Protein AF-A0A9X1KTP8-F1 (afdb_monomer)

Organism: NCBI:txid2872310

Radius of gyration: 19.05 Å; Cα contacts (8 Å, |Δi|>4): 189; chains: 1; bounding box: 36×40×68 Å

Solvent-accessible surface area (backbone atoms only — n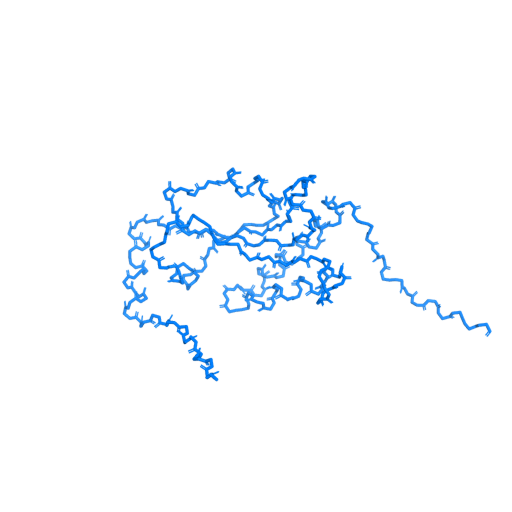ot comparable to full-atom values): 9623 Å² total; per-residue (Å²): 134,85,80,75,78,81,73,77,88,73,74,52,76,65,57,47,50,52,53,49,52,49,36,58,75,68,68,60,79,44,40,35,39,35,24,38,42,51,70,36,101,86,82,33,84,60,55,26,50,34,39,37,38,48,64,28,82,94,66,60,47,68,66,59,54,58,68,48,25,50,76,72,48,75,47,72,51,46,72,67,63,60,61,74,58,66,101,57,96,49,38,58,50,78,48,76,46,55,37,72,38,84,94,42,64,59,40,62,67,58,52,44,47,54,51,48,60,73,37,58,91,73,42,55,71,71,57,41,50,51,52,40,51,52,51,58,64,44,50,35,70,72,70,69,44,82,79,77,71,84,66,79,83,78,82,77,84,128

Structure (mmCIF, N/CA/C/O backbone):
data_AF-A0A9X1KTP8-F1
#
_entry.id   AF-A0A9X1KTP8-F1
#
loop_
_atom_site.group_PDB
_atom_site.id
_atom_site.type_symbol
_atom_site.label_atom_id
_atom_site.label_alt_id
_atom_site.label_comp_id
_atom_site.label_asym_id
_atom_site.label_entity_id
_atom_site.label_seq_id
_atom_site.pdbx_PDB_ins_code
_atom_site.Cartn_x
_atom_site.Cartn_y
_atom_site.Cartn_z
_atom_site.occupancy
_atom_site.B_iso_or_equiv
_atom_site.auth_seq_id
_atom_site.auth_comp_id
_atom_site.auth_asym_id
_atom_site.auth_atom_id
_atom_site.pdbx_PDB_model_num
ATOM 1 N N . MET A 1 1 ? -23.062 -25.102 -15.650 1.00 41.41 1 MET A N 1
ATOM 2 C CA . MET A 1 1 ? -22.350 -24.087 -16.456 1.00 41.41 1 MET A CA 1
ATOM 3 C C . MET A 1 1 ? -20.909 -24.031 -15.977 1.00 41.41 1 MET A C 1
ATOM 5 O O . MET A 1 1 ? -20.682 -23.735 -14.810 1.00 41.41 1 MET A O 1
ATOM 9 N N . SER A 1 2 ? -19.962 -24.420 -16.831 1.00 43.50 2 SER A N 1
ATOM 10 C CA . SER A 1 2 ? -18.524 -24.382 -16.539 1.00 43.50 2 SER A CA 1
ATOM 11 C C . SER A 1 2 ? -18.070 -22.923 -16.455 1.00 43.50 2 SER A C 1
ATOM 13 O O . SER A 1 2 ? -18.275 -22.171 -17.405 1.00 43.50 2 SER A O 1
ATOM 15 N N . LYS A 1 3 ? -17.505 -22.496 -15.319 1.00 46.19 3 LYS A N 1
ATOM 16 C CA . LYS A 1 3 ? -16.825 -21.198 -15.230 1.00 46.19 3 LYS A CA 1
ATOM 17 C C . LYS A 1 3 ? -15.529 -21.333 -16.028 1.00 46.19 3 LYS A C 1
ATOM 19 O O . LYS A 1 3 ? -14.608 -21.994 -15.552 1.00 46.19 3 LYS A O 1
ATOM 24 N N . SER A 1 4 ? -15.459 -20.753 -17.226 1.00 51.75 4 SER A N 1
ATOM 25 C CA . SER A 1 4 ? -14.177 -20.613 -17.915 1.00 51.75 4 SER A CA 1
ATOM 26 C C . SER A 1 4 ? -13.238 -19.837 -16.991 1.00 51.75 4 SER A C 1
ATOM 28 O O . SER A 1 4 ? -13.570 -18.753 -16.504 1.00 51.75 4 SER A O 1
ATOM 30 N N . LYS A 1 5 ? -12.088 -20.433 -16.662 1.00 50.75 5 LYS A N 1
ATOM 31 C CA . LYS A 1 5 ? -11.004 -19.695 -16.016 1.00 50.75 5 LYS A CA 1
ATOM 32 C C . LYS A 1 5 ? -10.592 -18.621 -17.015 1.00 50.75 5 LYS A C 1
ATOM 34 O O . LYS A 1 5 ? -10.146 -18.949 -18.106 1.00 50.75 5 LYS A O 1
ATOM 39 N N . ILE A 1 6 ? -10.814 -17.358 -16.669 1.00 54.03 6 ILE A N 1
ATOM 40 C CA . ILE A 1 6 ? -10.240 -16.242 -17.415 1.00 54.03 6 ILE A CA 1
ATOM 41 C C . ILE A 1 6 ? -8.734 -16.369 -17.202 1.00 54.03 6 ILE A C 1
ATOM 43 O O . ILE A 1 6 ? -8.241 -16.103 -16.105 1.00 54.03 6 ILE A O 1
ATOM 47 N N . GLU A 1 7 ? -8.026 -16.884 -18.201 1.00 57.66 7 GLU A N 1
ATOM 48 C CA . GLU A 1 7 ? -6.571 -16.925 -18.173 1.00 57.66 7 GLU A CA 1
ATOM 49 C C . GLU A 1 7 ? -6.063 -15.486 -18.223 1.00 57.66 7 GLU A C 1
ATOM 51 O O . GLU A 1 7 ? -6.506 -14.672 -19.038 1.00 57.66 7 GLU A O 1
ATOM 56 N N . LYS A 1 8 ? -5.190 -15.143 -17.273 1.00 61.28 8 LYS A N 1
ATOM 57 C CA . LYS A 1 8 ? -4.570 -13.822 -17.219 1.00 61.28 8 LYS A CA 1
ATOM 58 C C . LYS A 1 8 ? -3.697 -13.708 -18.472 1.00 61.28 8 LYS A C 1
ATOM 60 O O . LYS A 1 8 ? -2.810 -14.534 -18.656 1.00 61.28 8 LYS A O 1
ATOM 65 N N . TYR A 1 9 ? -3.974 -12.735 -19.338 1.00 68.50 9 TYR A N 1
ATOM 66 C CA . TYR A 1 9 ? -3.131 -12.474 -20.503 1.00 68.50 9 TYR A CA 1
ATOM 67 C C . TYR A 1 9 ? -1.731 -12.093 -20.021 1.00 68.50 9 TYR A C 1
ATOM 69 O O . TYR A 1 9 ? -1.583 -11.129 -19.270 1.00 68.50 9 TYR A O 1
ATOM 77 N N . VAL A 1 10 ? -0.729 -12.868 -20.423 1.00 71.19 10 VAL A N 1
ATOM 78 C CA . VAL A 1 10 ? 0.679 -12.601 -20.129 1.00 71.19 10 VAL A CA 1
ATOM 79 C C . VAL A 1 10 ? 1.311 -12.087 -21.414 1.00 71.19 10 VAL A C 1
ATOM 81 O O . VAL A 1 10 ? 1.203 -12.744 -22.446 1.00 71.19 10 VAL A O 1
ATOM 84 N N . LEU A 1 11 ? 1.936 -10.910 -21.347 1.00 73.12 11 LEU A N 1
ATOM 85 C CA . LEU A 1 11 ? 2.633 -10.315 -22.487 1.00 73.12 11 LEU A CA 1
ATOM 86 C C . LEU A 1 11 ? 3.777 -11.223 -22.941 1.00 73.12 11 LEU A C 1
ATOM 88 O O . LEU A 1 11 ? 4.503 -11.771 -22.104 1.00 73.12 11 LEU A O 1
ATOM 92 N N . SER A 1 12 ? 3.973 -11.338 -24.254 1.00 83.38 12 SER A N 1
ATOM 93 C CA . SER A 1 12 ? 5.184 -11.962 -24.785 1.00 83.38 12 SER A CA 1
ATOM 94 C C . SER A 1 12 ? 6.426 -11.139 -24.394 1.00 83.38 12 SER A C 1
ATOM 96 O O . SER A 1 12 ? 6.317 -9.940 -24.108 1.00 83.38 12 SER A O 1
ATOM 98 N N . PRO A 1 13 ? 7.631 -11.737 -24.394 1.00 84.31 13 PRO A N 1
ATOM 99 C CA . PRO A 1 13 ? 8.871 -10.995 -24.164 1.00 84.31 13 PRO A CA 1
ATOM 100 C C . PRO A 1 13 ? 9.043 -9.786 -25.101 1.00 84.31 13 PRO A C 1
ATOM 102 O O . PRO A 1 13 ? 9.540 -8.740 -24.681 1.00 84.31 13 PRO A O 1
ATOM 105 N N . GLU A 1 14 ? 8.607 -9.905 -26.357 1.00 86.31 14 GLU A N 1
ATOM 106 C CA . GLU A 1 14 ? 8.639 -8.831 -27.352 1.00 86.31 14 GLU A CA 1
ATOM 107 C C . GLU A 1 14 ? 7.652 -7.707 -27.016 1.00 86.31 14 GLU A C 1
ATOM 109 O O . GLU A 1 14 ? 8.045 -6.540 -27.007 1.00 86.31 14 GLU A O 1
ATOM 114 N N . GLU A 1 15 ? 6.403 -8.042 -26.678 1.00 82.06 15 GLU A N 1
ATOM 115 C CA . GLU A 1 15 ? 5.383 -7.054 -26.295 1.00 82.06 15 GLU A CA 1
ATOM 116 C C . GLU A 1 15 ? 5.752 -6.325 -24.997 1.00 82.06 15 GLU A C 1
ATOM 118 O O . GLU A 1 15 ? 5.537 -5.116 -24.858 1.00 82.06 15 GLU A O 1
ATOM 123 N N . LEU A 1 16 ? 6.333 -7.053 -24.037 1.00 79.56 16 LEU A N 1
ATOM 124 C CA . LEU A 1 16 ? 6.860 -6.476 -22.806 1.00 79.56 16 LEU A CA 1
ATOM 125 C C . LEU A 1 16 ? 7.934 -5.443 -23.147 1.00 79.56 16 LEU A C 1
ATOM 127 O O . LEU A 1 16 ? 7.861 -4.306 -22.682 1.00 79.56 16 LEU A O 1
ATOM 131 N N . LYS A 1 17 ? 8.895 -5.810 -24.001 1.00 83.31 17 LYS A N 1
ATOM 132 C CA . LYS A 1 17 ? 9.973 -4.918 -24.433 1.00 83.31 17 LYS A CA 1
ATOM 133 C C . LYS A 1 17 ? 9.438 -3.674 -25.151 1.00 83.31 17 LYS A C 1
ATOM 135 O O . LYS A 1 17 ? 9.884 -2.571 -24.848 1.00 83.31 17 LYS A O 1
ATOM 140 N N . GLU A 1 18 ? 8.457 -3.816 -26.036 1.00 84.69 18 GLU A N 1
ATOM 141 C CA . GLU A 1 18 ? 7.839 -2.676 -26.724 1.00 84.69 18 GLU A CA 1
ATOM 142 C C . GLU A 1 18 ? 7.161 -1.713 -25.736 1.00 84.69 18 GLU A C 1
ATOM 144 O O . GLU A 1 18 ? 7.410 -0.503 -25.764 1.00 84.69 18 GLU A O 1
ATOM 149 N N . LYS A 1 19 ? 6.376 -2.241 -24.785 1.00 78.38 19 LYS A N 1
ATOM 150 C CA . LYS A 1 19 ? 5.780 -1.425 -23.715 1.00 78.38 19 LYS A CA 1
ATOM 151 C C . LYS A 1 19 ? 6.841 -0.738 -22.856 1.00 78.38 19 LYS A C 1
ATOM 153 O O . LYS A 1 19 ? 6.659 0.418 -22.473 1.00 78.38 19 LYS A O 1
ATOM 158 N N . MET A 1 20 ? 7.940 -1.423 -22.545 1.00 77.56 20 MET A N 1
ATOM 159 C CA . MET A 1 20 ? 9.052 -0.839 -21.793 1.00 77.56 20 MET A CA 1
ATOM 160 C C . MET A 1 20 ? 9.668 0.346 -22.520 1.00 77.56 20 MET A C 1
ATOM 162 O O . MET A 1 20 ? 9.911 1.385 -21.903 1.00 77.56 20 MET A O 1
ATOM 166 N N . ASP A 1 21 ? 9.940 0.183 -23.810 1.00 84.12 21 ASP A N 1
ATOM 167 C CA . ASP A 1 21 ? 10.567 1.212 -24.628 1.00 84.12 21 ASP A CA 1
ATOM 168 C C . ASP A 1 21 ? 9.637 2.426 -24.760 1.00 84.12 21 ASP A C 1
ATOM 170 O O . ASP A 1 21 ? 10.091 3.559 -24.594 1.00 84.12 21 ASP A O 1
ATOM 174 N N . TYR A 1 22 ? 8.325 2.201 -24.898 1.00 83.31 22 TYR A N 1
ATOM 175 C CA . TYR A 1 22 ? 7.314 3.259 -24.836 1.00 83.31 22 TYR A CA 1
ATOM 176 C C . TYR A 1 22 ? 7.316 4.007 -23.493 1.00 83.31 22 TYR A C 1
ATOM 178 O O . TYR A 1 22 ? 7.416 5.234 -23.466 1.00 83.31 22 TYR A O 1
ATOM 186 N N . LEU A 1 23 ? 7.241 3.294 -22.360 1.00 79.81 23 LEU A N 1
ATOM 187 C CA . LEU A 1 23 ? 7.231 3.920 -21.030 1.00 79.81 23 LEU A CA 1
ATOM 188 C C . LEU A 1 23 ? 8.504 4.742 -20.779 1.00 79.81 23 LEU A C 1
ATOM 190 O O . LEU A 1 23 ? 8.425 5.844 -20.231 1.00 79.81 23 LEU A O 1
ATOM 194 N N . LYS A 1 24 ? 9.665 4.237 -21.217 1.00 78.81 24 LYS A N 1
ATOM 195 C CA . LYS A 1 24 ? 10.949 4.948 -21.137 1.00 78.81 24 LYS A CA 1
ATOM 196 C C . LYS A 1 24 ? 10.974 6.190 -22.024 1.00 78.81 24 LYS A C 1
ATOM 198 O O . LYS A 1 24 ? 11.388 7.247 -21.548 1.00 78.81 24 LYS A O 1
ATOM 203 N N . ALA A 1 25 ? 10.538 6.079 -23.280 1.00 83.31 25 ALA A N 1
ATOM 204 C CA . ALA A 1 25 ? 10.507 7.191 -24.230 1.00 83.31 25 ALA A CA 1
ATOM 205 C C . ALA A 1 25 ? 9.610 8.333 -23.728 1.00 83.31 25 ALA A C 1
ATOM 207 O O . ALA A 1 25 ? 10.015 9.495 -23.728 1.00 83.31 25 ALA A O 1
ATOM 208 N N . GLU A 1 26 ? 8.441 7.984 -23.192 1.00 77.94 26 GLU A N 1
ATOM 209 C CA . GLU A 1 26 ? 7.475 8.924 -22.618 1.00 77.94 26 GLU A CA 1
ATOM 210 C C . GLU A 1 26 ? 7.850 9.405 -21.206 1.00 77.94 26 GLU A C 1
ATOM 212 O O . GLU A 1 26 ? 7.121 10.199 -20.610 1.00 77.94 26 GLU A O 1
ATOM 217 N N . LYS A 1 27 ? 8.962 8.909 -20.638 1.00 77.75 27 LYS A N 1
ATOM 218 C CA . LYS A 1 27 ? 9.403 9.171 -19.256 1.00 77.75 27 LYS A CA 1
ATOM 219 C C . LYS A 1 27 ? 8.283 8.947 -18.231 1.00 77.75 27 LYS A C 1
ATOM 221 O O . LYS A 1 27 ? 8.166 9.678 -17.245 1.00 77.75 27 LYS A O 1
ATOM 226 N N . LYS A 1 28 ? 7.437 7.941 -18.468 1.00 77.56 28 LYS A N 1
ATOM 227 C CA . LYS A 1 28 ? 6.319 7.598 -17.587 1.00 77.56 28 LYS A CA 1
ATOM 228 C C . LYS A 1 28 ? 6.820 6.746 -16.434 1.00 77.56 28 LYS A C 1
ATOM 230 O O . LYS A 1 28 ? 7.375 5.671 -16.636 1.00 77.56 28 LYS A O 1
ATOM 235 N N . GLN A 1 29 ? 6.574 7.224 -15.221 1.00 82.56 29 GLN A N 1
ATOM 236 C CA . GLN A 1 29 ? 6.844 6.497 -13.992 1.00 82.56 29 GLN A CA 1
ATOM 237 C C . GLN A 1 29 ? 5.591 6.529 -13.127 1.00 82.56 29 GLN A C 1
ATOM 239 O O . GLN A 1 29 ? 5.127 7.601 -12.741 1.00 82.56 29 GLN A O 1
ATOM 244 N N . PHE A 1 30 ? 5.033 5.353 -12.856 1.00 88.56 30 PHE A N 1
ATOM 245 C CA . PHE A 1 30 ? 3.848 5.212 -12.021 1.00 88.56 30 PHE A CA 1
ATOM 246 C C . PHE A 1 30 ? 4.225 4.852 -10.592 1.00 88.56 30 PHE A C 1
ATOM 248 O O . PHE A 1 30 ? 5.234 4.191 -10.343 1.00 88.56 30 PHE A O 1
ATOM 255 N N . ARG A 1 31 ? 3.404 5.293 -9.643 1.00 93.00 31 ARG A N 1
ATOM 256 C CA . ARG A 1 31 ? 3.596 5.057 -8.213 1.00 93.00 31 ARG A CA 1
ATOM 257 C C . ARG A 1 31 ? 2.600 4.050 -7.649 1.00 93.00 31 ARG A C 1
ATOM 259 O O . ARG A 1 31 ? 1.541 3.785 -8.224 1.00 93.00 31 ARG A O 1
ATOM 266 N N . VAL A 1 32 ? 2.948 3.516 -6.484 1.00 95.06 32 VAL A N 1
ATOM 267 C CA . VAL A 1 32 ? 2.056 2.764 -5.600 1.00 95.06 32 VAL A CA 1
ATOM 268 C C . VAL A 1 32 ? 1.977 3.493 -4.271 1.00 95.06 32 VAL A C 1
ATOM 270 O O . VAL A 1 32 ? 3.004 3.8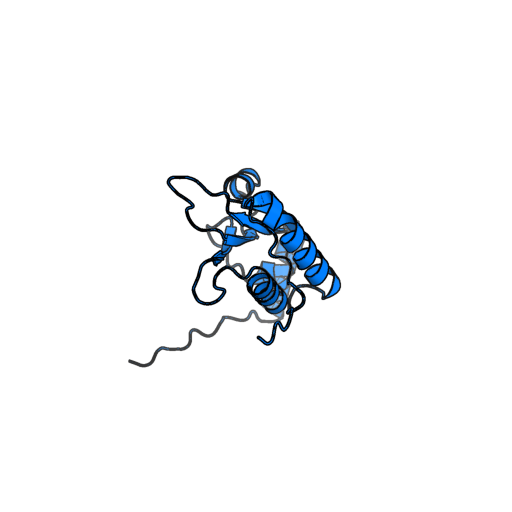01 -3.664 1.00 95.06 32 VAL A O 1
ATOM 273 N N . PHE A 1 33 ? 0.759 3.776 -3.823 1.00 97.12 33 PHE A N 1
ATOM 274 C CA . PHE A 1 33 ? 0.486 4.473 -2.573 1.00 97.12 33 PHE A CA 1
ATOM 275 C C . PHE A 1 33 ? -0.119 3.506 -1.570 1.00 97.12 33 PHE A C 1
ATOM 277 O O . PHE A 1 33 ? -1.175 2.930 -1.827 1.00 97.12 33 PHE A O 1
ATOM 284 N N . TYR A 1 34 ? 0.512 3.394 -0.410 1.00 98.19 34 TYR A N 1
ATOM 285 C CA . TYR A 1 34 ? 0.037 2.594 0.709 1.00 98.19 34 TYR A CA 1
ATOM 286 C C . TYR A 1 34 ? -0.496 3.520 1.788 1.00 98.19 34 TYR A C 1
ATOM 288 O O . TYR A 1 34 ? 0.158 4.504 2.155 1.00 98.19 34 TYR A O 1
ATOM 296 N N . GLY A 1 35 ? -1.662 3.200 2.334 1.00 98.06 35 GLY A N 1
ATOM 297 C CA . GLY A 1 35 ? -2.168 3.946 3.469 1.00 98.06 35 GLY A CA 1
ATOM 298 C C . GLY A 1 35 ? -3.522 3.498 3.972 1.00 98.06 35 GLY A C 1
ATOM 299 O O . GLY A 1 35 ? -4.092 2.516 3.509 1.00 98.06 35 GLY A O 1
ATOM 300 N N . PHE A 1 36 ? -4.045 4.243 4.935 1.00 97.81 36 PHE A N 1
ATOM 301 C CA . PHE A 1 36 ? -5.303 3.912 5.591 1.00 97.81 36 PHE A CA 1
ATOM 302 C C . PHE A 1 36 ? -6.439 4.787 5.083 1.00 97.81 36 PHE A C 1
ATOM 304 O O . PHE A 1 36 ? -6.292 6.002 4.941 1.00 97.81 36 PHE A O 1
ATOM 311 N N . ALA A 1 37 ? -7.596 4.189 4.810 1.00 96.19 37 ALA A N 1
ATOM 312 C CA . ALA A 1 37 ? -8.748 4.935 4.325 1.00 96.19 37 ALA A CA 1
ATOM 313 C C . ALA A 1 37 ? -9.219 5.970 5.356 1.00 96.19 37 ALA A C 1
ATOM 315 O O . ALA A 1 37 ? -9.449 5.648 6.527 1.00 96.19 37 ALA A O 1
ATOM 316 N N . LYS A 1 38 ? -9.388 7.218 4.899 1.00 94.56 38 LYS A N 1
ATOM 317 C CA . LYS A 1 38 ? -9.920 8.319 5.706 1.00 94.56 38 LYS A CA 1
ATOM 318 C C . LYS A 1 38 ? -11.406 8.089 5.927 1.00 94.56 38 LYS A C 1
ATOM 320 O O . LYS A 1 38 ? -12.204 8.196 4.994 1.00 94.56 38 LYS A O 1
ATOM 325 N N . LEU A 1 39 ? -11.779 7.769 7.164 1.00 90.69 39 LEU A N 1
ATOM 326 C CA . LEU A 1 39 ? -13.179 7.548 7.506 1.00 90.69 39 LEU A CA 1
ATOM 327 C C . LEU A 1 39 ? -13.970 8.842 7.333 1.00 90.69 39 LEU A C 1
ATOM 329 O O . LEU A 1 39 ? -13.567 9.916 7.774 1.00 90.69 39 LEU A O 1
ATOM 333 N N . THR A 1 40 ? -15.135 8.726 6.710 1.00 84.38 40 THR A N 1
ATOM 334 C CA . THR A 1 40 ? -16.096 9.817 6.578 1.00 84.38 40 THR A CA 1
ATOM 335 C C . THR A 1 40 ? -17.472 9.308 6.973 1.00 84.38 40 THR A C 1
ATOM 337 O O . THR A 1 40 ? -17.852 8.179 6.668 1.00 84.38 40 THR A O 1
ATOM 340 N N . LYS A 1 41 ? -18.276 10.164 7.610 1.00 76.38 41 LYS A N 1
ATOM 341 C CA . LYS A 1 41 ? -19.608 9.793 8.122 1.00 76.38 41 LYS A CA 1
ATOM 342 C C . LYS A 1 41 ? -20.525 9.172 7.050 1.00 76.38 41 LYS A C 1
ATOM 344 O O . LYS A 1 41 ? -21.386 8.343 7.356 1.00 76.38 41 LYS A O 1
ATOM 349 N N . LYS A 1 42 ? -20.362 9.569 5.782 1.00 74.88 42 LYS A N 1
ATOM 350 C CA . LYS A 1 42 ? -21.255 9.180 4.677 1.00 74.88 42 LYS A CA 1
ATOM 351 C C . LYS A 1 42 ? -20.646 8.222 3.649 1.00 74.88 42 LYS A C 1
ATOM 353 O O . LYS A 1 42 ? -21.403 7.423 3.119 1.00 74.88 42 LYS A O 1
ATOM 358 N N . ILE A 1 43 ? -19.342 8.286 3.364 1.00 75.94 43 ILE A N 1
ATOM 359 C CA . ILE A 1 43 ? -18.762 7.623 2.178 1.00 75.94 43 ILE A CA 1
ATOM 360 C C . ILE A 1 43 ? -17.878 6.435 2.571 1.00 75.94 43 ILE A C 1
ATOM 362 O O . ILE A 1 43 ? -18.030 5.346 2.032 1.00 75.94 43 ILE A O 1
ATOM 366 N N . VAL A 1 44 ? -16.976 6.622 3.532 1.00 77.94 44 VAL A N 1
ATOM 367 C CA . VAL A 1 44 ? -15.991 5.611 3.939 1.00 77.94 44 VAL A CA 1
ATOM 368 C C . VAL A 1 44 ? -16.235 5.266 5.399 1.00 77.94 44 VAL A C 1
ATOM 370 O O . VAL A 1 44 ? -15.826 5.999 6.293 1.00 77.94 44 VAL A O 1
ATOM 373 N N . ARG A 1 45 ? -16.947 4.166 5.640 1.00 81.94 45 ARG A N 1
ATOM 374 C CA . ARG A 1 45 ? -17.382 3.766 6.989 1.00 81.94 45 ARG A CA 1
ATOM 375 C C . ARG A 1 45 ? -16.601 2.597 7.581 1.00 81.94 45 ARG A C 1
ATOM 377 O O . ARG A 1 45 ? -16.817 2.269 8.739 1.00 81.94 45 ARG A O 1
ATOM 384 N N . LYS A 1 46 ? -15.726 1.970 6.796 1.00 89.81 46 LYS A N 1
ATOM 385 C CA . LYS A 1 46 ? -14.916 0.825 7.218 1.00 89.81 46 LYS A CA 1
ATOM 386 C C . LYS A 1 46 ? -13.451 1.222 7.270 1.00 89.81 46 LYS A C 1
ATOM 388 O O . LYS A 1 46 ? -12.984 1.925 6.372 1.00 89.81 46 LYS A O 1
ATOM 393 N N . LYS A 1 47 ? -12.744 0.757 8.300 1.00 94.25 47 LYS A N 1
ATOM 394 C CA . LYS A 1 47 ? -11.286 0.849 8.344 1.00 94.25 47 LYS A CA 1
ATOM 395 C C . LYS A 1 47 ? -10.717 -0.046 7.248 1.00 94.25 47 LYS A C 1
ATOM 397 O O . LYS A 1 47 ? -11.199 -1.158 7.035 1.00 94.25 47 LYS A O 1
ATOM 402 N N . GLU A 1 48 ? -9.728 0.453 6.528 1.00 95.94 48 GLU A N 1
ATOM 403 C CA . GLU A 1 48 ? -9.197 -0.219 5.346 1.00 95.94 48 GLU A CA 1
ATOM 404 C C . GLU A 1 48 ? -7.721 0.142 5.190 1.00 95.94 48 GLU A C 1
ATOM 406 O O . GLU A 1 48 ? -7.386 1.328 5.170 1.00 95.94 48 GLU A O 1
ATOM 411 N N . LEU A 1 49 ? -6.856 -0.864 5.042 1.00 97.62 49 LEU A N 1
ATOM 412 C CA . LEU A 1 49 ? -5.567 -0.671 4.378 1.00 97.62 49 LEU A CA 1
ATOM 413 C C . LEU A 1 49 ? -5.842 -0.636 2.874 1.00 97.62 49 LEU A C 1
ATOM 415 O O . LEU A 1 49 ? -6.369 -1.594 2.314 1.00 97.62 49 LEU A O 1
ATOM 419 N N . ALA A 1 50 ? -5.513 0.472 2.229 1.00 97.00 50 ALA A N 1
ATOM 420 C CA . ALA A 1 50 ? -5.758 0.690 0.817 1.00 97.00 50 ALA A CA 1
ATOM 421 C C . ALA A 1 50 ? -4.440 0.926 0.076 1.00 97.00 50 ALA A C 1
ATOM 423 O O . ALA A 1 50 ? -3.625 1.766 0.467 1.00 97.00 50 ALA A O 1
ATOM 424 N N . VAL A 1 51 ? -4.275 0.191 -1.019 1.00 97.31 51 VAL A N 1
ATOM 425 C CA . VAL A 1 51 ? -3.131 0.260 -1.924 1.00 97.31 51 VAL A CA 1
ATOM 426 C C . VAL A 1 51 ? -3.624 0.787 -3.266 1.00 97.31 51 VAL A C 1
ATOM 428 O O . VAL A 1 51 ? -4.485 0.176 -3.902 1.00 97.31 51 VAL A O 1
ATOM 431 N N . TYR A 1 52 ? -3.126 1.949 -3.679 1.00 94.62 52 TYR A N 1
ATOM 432 C CA . TYR A 1 52 ? -3.475 2.570 -4.956 1.00 94.62 52 TYR A CA 1
ATOM 433 C C . TYR A 1 52 ? -2.315 2.443 -5.933 1.00 94.62 52 TYR A C 1
ATOM 435 O O . TYR A 1 52 ? -1.243 2.985 -5.682 1.00 94.62 52 TYR A O 1
ATOM 443 N N . TYR A 1 53 ? -2.564 1.793 -7.062 1.00 92.56 53 TYR A N 1
ATOM 444 C CA . TYR A 1 53 ? -1.667 1.747 -8.208 1.00 92.56 53 TYR A CA 1
ATOM 445 C C . TYR A 1 53 ? -2.059 2.862 -9.165 1.00 92.56 53 TYR A C 1
ATOM 447 O O . TYR A 1 53 ? -3.219 2.976 -9.565 1.00 92.56 53 TYR A O 1
ATOM 455 N N . GLU A 1 54 ? -1.107 3.726 -9.475 1.00 89.38 54 GLU A N 1
ATOM 456 C CA . GLU A 1 54 ? -1.231 4.762 -10.489 1.00 89.38 54 GLU A CA 1
ATOM 457 C C . GLU A 1 54 ? -1.176 4.159 -11.896 1.00 89.38 54 GLU A C 1
ATOM 459 O O . GLU A 1 54 ? -0.341 3.312 -12.179 1.00 89.38 54 GLU A O 1
ATOM 464 N N . ASN A 1 55 ? -2.070 4.595 -12.776 1.00 82.69 55 ASN A N 1
ATOM 465 C CA . ASN A 1 55 ? -2.270 3.963 -14.081 1.00 82.69 55 ASN A CA 1
ATOM 466 C C . ASN A 1 55 ? -2.259 4.955 -15.256 1.00 82.69 55 ASN A C 1
ATOM 468 O O . ASN A 1 55 ? -2.136 4.556 -16.409 1.00 82.69 55 ASN A O 1
ATOM 472 N N . GLY A 1 56 ? -2.448 6.253 -15.004 1.00 72.81 56 GLY A N 1
ATOM 473 C CA . GLY A 1 56 ? -2.625 7.236 -16.073 1.00 72.81 56 GLY A CA 1
ATOM 474 C C . GLY A 1 56 ? -1.968 8.566 -15.752 1.00 72.81 56 GLY A C 1
ATOM 475 O O . GLY A 1 56 ? -2.498 9.328 -14.954 1.00 72.81 56 GLY A O 1
ATOM 476 N N . SER A 1 57 ? -0.864 8.880 -16.437 1.00 62.72 57 SER A N 1
ATOM 477 C CA . SER A 1 57 ? -0.033 10.057 -16.145 1.00 62.72 57 SER A CA 1
ATOM 478 C C . SER A 1 57 ? -0.725 11.395 -16.425 1.00 62.72 57 SER A C 1
ATOM 480 O O . SER A 1 57 ? -0.451 12.366 -15.729 1.00 62.72 57 SER A O 1
ATOM 482 N N . LEU A 1 58 ? -1.640 11.463 -17.404 1.00 57.91 58 LEU A N 1
ATOM 483 C CA . LEU A 1 58 ? -2.303 12.723 -17.783 1.00 57.91 58 LEU A CA 1
ATOM 484 C C . LEU A 1 58 ? -3.267 13.258 -16.710 1.00 57.91 58 LEU A C 1
ATOM 486 O O . LEU A 1 58 ? -3.480 14.461 -16.633 1.00 57.91 58 LEU A O 1
ATOM 490 N N . ASN A 1 59 ? -3.848 12.370 -15.897 1.00 57.12 59 ASN A N 1
ATOM 491 C CA . ASN A 1 59 ? -4.856 12.703 -14.879 1.00 57.12 59 ASN A CA 1
ATOM 492 C C . ASN A 1 59 ? -4.487 12.151 -13.493 1.00 57.12 59 ASN A C 1
ATOM 494 O O . ASN A 1 59 ? -5.348 12.028 -12.612 1.00 57.12 59 ASN A O 1
ATOM 498 N N . SER A 1 60 ? -3.222 11.780 -13.309 1.00 66.81 60 SER A N 1
ATOM 499 C CA . SER A 1 60 ? -2.649 11.449 -12.014 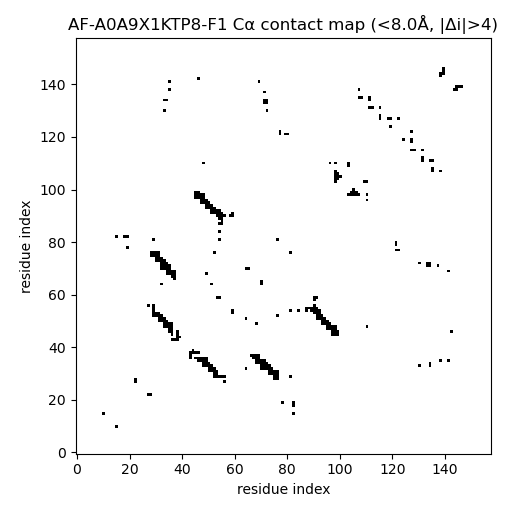1.00 66.81 60 SER A CA 1
ATOM 500 C C . SER A 1 60 ? -2.732 12.667 -11.112 1.00 66.81 60 SER A C 1
ATOM 502 O O . SER A 1 60 ? -2.143 13.710 -11.380 1.00 66.81 60 SER A O 1
ATOM 504 N N . ASN A 1 61 ? -3.519 12.548 -10.050 1.00 79.25 61 ASN A N 1
ATOM 505 C CA . ASN A 1 61 ? -3.806 13.655 -9.158 1.00 79.25 61 ASN A CA 1
ATOM 506 C C . ASN A 1 61 ? -3.534 13.226 -7.720 1.00 79.25 61 ASN A C 1
ATOM 508 O O . ASN A 1 61 ? -4.357 12.552 -7.102 1.00 79.25 61 ASN A O 1
ATOM 512 N N . ASP A 1 62 ? -2.409 13.659 -7.161 1.00 86.88 62 ASP A N 1
ATOM 513 C CA . ASP A 1 62 ? -2.038 13.364 -5.775 1.00 86.88 62 ASP A CA 1
ATOM 514 C C . ASP A 1 62 ? -3.121 13.822 -4.796 1.00 86.88 62 ASP A C 1
ATOM 516 O O . ASP A 1 62 ? -3.400 13.129 -3.816 1.00 86.88 62 ASP A O 1
ATOM 520 N N . LYS A 1 63 ? -3.822 14.927 -5.100 1.00 89.06 63 LYS A N 1
ATOM 521 C CA . LYS A 1 63 ? -4.944 15.398 -4.275 1.00 89.06 63 LYS A CA 1
ATOM 522 C C . LYS A 1 63 ? -6.060 14.360 -4.213 1.00 89.06 63 LYS A C 1
ATOM 524 O O . LYS A 1 63 ? -6.690 14.229 -3.168 1.00 89.06 63 LYS A O 1
ATOM 529 N N . TYR A 1 64 ? -6.299 13.609 -5.291 1.00 89.19 64 TYR A N 1
ATOM 530 C CA . TYR A 1 64 ? -7.297 12.541 -5.289 1.00 89.19 64 TYR A CA 1
ATOM 531 C C . TYR A 1 64 ? -6.930 11.461 -4.267 1.00 89.19 64 TYR A C 1
ATOM 533 O O . TYR A 1 64 ? -7.738 11.152 -3.393 1.00 89.19 64 TYR A O 1
ATOM 541 N N . VAL A 1 65 ? -5.704 10.932 -4.315 1.00 92.44 65 VAL A N 1
ATOM 542 C CA . VAL A 1 65 ? -5.259 9.882 -3.380 1.00 92.44 65 VAL A CA 1
ATOM 543 C C . VAL A 1 65 ? -5.224 10.415 -1.946 1.00 92.44 65 VAL A C 1
ATOM 545 O O . VAL A 1 65 ? -5.779 9.788 -1.043 1.00 92.44 65 VAL A O 1
ATOM 548 N N . GLN A 1 66 ? -4.687 11.621 -1.742 1.00 93.31 66 GLN A N 1
ATOM 549 C CA . GLN A 1 66 ? -4.639 12.289 -0.438 1.00 93.31 66 GLN A CA 1
ATOM 550 C C . GLN A 1 66 ? -6.029 12.528 0.164 1.00 93.31 66 GLN A C 1
ATOM 552 O O . GLN A 1 66 ? -6.176 12.521 1.383 1.00 93.31 66 GLN A O 1
ATOM 557 N N . GLN A 1 67 ? -7.069 12.743 -0.643 1.00 91.19 67 GLN A N 1
ATOM 558 C CA . GLN A 1 67 ? -8.439 12.863 -0.134 1.00 91.19 67 GLN A CA 1
ATOM 559 C C . GLN A 1 67 ? -9.012 11.517 0.328 1.00 91.19 67 GLN A C 1
ATOM 561 O O . GLN A 1 67 ? -9.846 11.493 1.233 1.00 91.19 67 GLN A O 1
ATOM 566 N N . LYS A 1 68 ? -8.592 10.402 -0.282 1.00 92.00 68 LYS A N 1
ATOM 567 C CA . LYS A 1 68 ? -9.127 9.063 0.009 1.00 92.00 68 LYS A CA 1
ATOM 568 C C . LYS A 1 68 ? -8.417 8.375 1.166 1.00 92.00 68 LYS A C 1
ATOM 570 O O . LYS A 1 68 ? -9.080 7.730 1.980 1.00 92.00 68 LYS A O 1
ATOM 575 N N . ILE A 1 69 ? -7.095 8.498 1.236 1.00 95.69 69 ILE A N 1
ATOM 576 C CA . ILE A 1 69 ? -6.275 7.792 2.220 1.00 95.69 69 ILE A CA 1
ATOM 577 C C . ILE A 1 69 ? -5.338 8.740 2.958 1.00 95.69 69 ILE A C 1
ATOM 579 O O . ILE A 1 69 ? -4.932 9.789 2.457 1.00 95.69 69 ILE A O 1
ATOM 583 N N . HIS A 1 70 ? -5.001 8.359 4.181 1.00 96.88 70 HIS A N 1
ATOM 584 C CA . HIS A 1 70 ? -3.803 8.824 4.856 1.00 96.88 70 HIS A CA 1
ATOM 585 C C . HIS A 1 70 ? -2.624 8.039 4.303 1.00 96.88 70 HIS A C 1
ATOM 587 O O . HIS A 1 70 ? -2.494 6.849 4.578 1.00 96.88 70 HIS A O 1
ATOM 593 N N . ILE A 1 71 ? -1.844 8.689 3.441 1.00 97.69 71 ILE A N 1
ATOM 594 C CA . ILE A 1 71 ? -0.705 8.074 2.760 1.00 97.69 71 ILE A CA 1
ATOM 595 C C . ILE A 1 71 ? 0.410 7.860 3.783 1.00 97.69 71 ILE A C 1
ATOM 597 O O . ILE A 1 71 ? 0.828 8.802 4.449 1.00 97.69 71 ILE A O 1
ATOM 601 N N . VAL A 1 72 ? 0.901 6.628 3.867 1.00 98.31 72 VAL A N 1
ATOM 602 C CA . VAL A 1 72 ? 1.958 6.211 4.800 1.00 98.31 72 VAL A CA 1
ATOM 603 C C . VAL A 1 72 ? 3.263 5.936 4.066 1.00 98.31 72 VAL A C 1
ATOM 605 O O . VAL A 1 72 ? 4.350 6.240 4.560 1.00 98.31 72 VAL A O 1
ATOM 608 N N . TYR A 1 73 ? 3.171 5.366 2.866 1.00 98.06 73 TYR A N 1
ATOM 609 C CA . TYR A 1 73 ? 4.333 5.067 2.047 1.00 98.06 73 TYR A CA 1
ATOM 610 C C . TYR A 1 73 ? 4.002 5.183 0.562 1.00 98.06 73 TYR A C 1
ATOM 612 O O . TYR A 1 73 ? 2.878 4.904 0.140 1.00 98.06 73 TYR A O 1
ATOM 620 N N . VAL A 1 74 ? 4.993 5.598 -0.223 1.00 97.00 74 VAL A N 1
ATOM 621 C CA . VAL A 1 74 ? 4.908 5.685 -1.680 1.00 97.00 74 VAL A CA 1
ATOM 622 C C . VAL A 1 74 ? 6.162 5.057 -2.264 1.00 97.00 74 VAL A C 1
ATOM 624 O O . VAL A 1 74 ? 7.265 5.374 -1.820 1.00 97.00 74 VAL A O 1
ATOM 627 N N . ARG A 1 75 ? 5.989 4.203 -3.269 1.00 95.50 75 ARG A N 1
ATOM 628 C CA . ARG A 1 75 ? 7.083 3.674 -4.092 1.00 95.50 75 ARG A CA 1
ATOM 629 C C . ARG A 1 75 ? 6.775 3.839 -5.565 1.00 95.50 75 ARG A C 1
ATOM 631 O O . ARG A 1 75 ? 5.639 4.116 -5.942 1.00 95.50 75 ARG A O 1
ATOM 638 N N . ASN A 1 76 ? 7.786 3.613 -6.387 1.00 92.69 76 ASN A N 1
ATOM 639 C CA . ASN A 1 76 ? 7.587 3.440 -7.816 1.00 92.69 76 ASN A CA 1
ATOM 640 C C . ASN A 1 76 ? 7.080 2.023 -8.097 1.00 92.69 76 ASN A C 1
ATOM 642 O O . ASN A 1 76 ? 7.421 1.075 -7.382 1.00 92.69 76 ASN A O 1
ATOM 646 N N . GLN A 1 77 ? 6.251 1.894 -9.125 1.00 91.56 77 GLN A N 1
ATOM 647 C CA . GLN A 1 77 ? 5.846 0.600 -9.646 1.00 91.56 77 GLN A CA 1
ATOM 648 C C . GLN A 1 77 ? 7.037 -0.123 -10.260 1.00 91.56 77 GLN A C 1
ATOM 650 O O . GLN A 1 77 ? 7.937 0.499 -10.838 1.00 91.56 77 GLN A O 1
ATOM 655 N N . THR A 1 78 ? 7.026 -1.445 -10.142 1.00 88.00 78 THR A N 1
ATOM 656 C CA . THR A 1 78 ? 7.899 -2.285 -10.944 1.00 88.00 78 THR A CA 1
ATOM 657 C C . THR A 1 78 ? 7.479 -2.215 -12.395 1.00 88.00 78 THR A C 1
ATOM 659 O O . THR A 1 78 ? 6.385 -1.788 -12.763 1.00 88.00 78 THR A O 1
ATOM 662 N N . LEU A 1 79 ? 8.380 -2.667 -13.244 1.00 80.38 79 LEU A N 1
ATOM 663 C CA . LEU A 1 79 ? 8.125 -2.688 -14.661 1.00 80.38 79 LEU A CA 1
ATOM 664 C C . LEU A 1 79 ? 6.965 -3.626 -15.032 1.00 80.38 79 LEU A C 1
ATOM 666 O O . LEU A 1 79 ? 6.125 -3.256 -15.845 1.00 80.38 79 LEU A O 1
ATOM 670 N N . GLU A 1 80 ? 6.870 -4.777 -14.370 1.00 80.31 80 GLU A N 1
ATOM 671 C CA . GLU A 1 80 ? 5.759 -5.720 -14.523 1.00 80.31 80 GLU A CA 1
ATOM 672 C C . GLU A 1 80 ? 4.420 -5.087 -14.116 1.00 80.31 80 GLU A C 1
ATOM 674 O O . GLU A 1 80 ? 3.456 -5.138 -14.880 1.00 80.31 80 GLU A O 1
ATOM 679 N N . GLU A 1 81 ? 4.374 -4.396 -12.974 1.00 86.12 81 GLU A N 1
ATOM 680 C CA . GLU A 1 81 ? 3.174 -3.690 -12.502 1.00 86.12 81 GLU A CA 1
ATOM 681 C C . GLU A 1 81 ? 2.704 -2.621 -13.497 1.00 86.12 81 GLU A C 1
ATOM 683 O O . GLU A 1 81 ? 1.511 -2.528 -13.790 1.00 86.12 81 GLU A O 1
ATOM 688 N N . MET A 1 82 ? 3.641 -1.865 -14.080 1.00 81.38 82 MET A N 1
ATOM 689 C CA . MET A 1 82 ? 3.325 -0.863 -15.103 1.00 81.38 82 MET A CA 1
ATOM 690 C C . MET A 1 82 ? 2.794 -1.498 -16.398 1.00 81.38 82 MET A C 1
ATOM 692 O O . MET A 1 82 ? 2.031 -0.863 -17.128 1.00 81.38 82 MET A O 1
ATOM 696 N N . THR A 1 83 ? 3.188 -2.740 -16.700 1.00 74.50 83 THR A N 1
ATOM 697 C CA . THR A 1 83 ? 2.786 -3.448 -17.928 1.00 74.50 83 THR A CA 1
ATOM 698 C C . THR A 1 83 ? 1.438 -4.159 -17.820 1.00 74.50 83 THR A C 1
ATOM 700 O O . THR A 1 83 ? 0.771 -4.322 -18.850 1.00 74.50 83 THR A O 1
ATOM 703 N N . ASP A 1 84 ? 1.007 -4.496 -16.596 1.00 70.12 84 ASP A N 1
ATOM 704 C CA . ASP A 1 84 ? -0.327 -5.036 -16.279 1.00 70.12 84 ASP A CA 1
ATOM 705 C C . ASP A 1 84 ? -1.439 -4.032 -16.648 1.00 70.12 84 ASP A C 1
ATOM 707 O O . ASP A 1 84 ? -2.601 -4.403 -16.842 1.00 70.12 84 ASP A O 1
ATOM 711 N N . PHE A 1 85 ? -1.093 -2.751 -16.814 1.00 63.91 85 PHE A N 1
ATOM 712 C CA . PHE A 1 85 ? -2.013 -1.756 -17.334 1.00 63.91 85 PHE A CA 1
ATOM 713 C C . PHE A 1 85 ? -2.131 -1.845 -18.863 1.00 63.91 85 PHE A C 1
ATOM 715 O O . PHE A 1 85 ? -1.180 -1.651 -19.629 1.00 63.91 85 PHE A O 1
ATOM 722 N N . ASN A 1 86 ? -3.348 -2.129 -19.321 1.00 55.66 86 ASN A N 1
ATOM 723 C CA . ASN A 1 86 ? -3.755 -1.928 -20.703 1.00 55.66 86 ASN A CA 1
ATOM 724 C C . ASN A 1 86 ? -4.474 -0.581 -20.784 1.00 55.66 86 ASN A C 1
ATOM 726 O O . ASN A 1 86 ? -5.265 -0.286 -19.889 1.00 55.66 86 ASN A O 1
ATOM 730 N N . ILE A 1 87 ? -4.167 0.217 -21.811 1.00 52.78 87 ILE A N 1
ATOM 731 C CA . ILE A 1 87 ? -4.623 1.600 -22.046 1.00 52.78 87 ILE A CA 1
ATOM 732 C C . ILE A 1 87 ? -6.079 1.775 -21.582 1.00 52.78 87 ILE A C 1
ATOM 734 O O . ILE A 1 87 ? -7.029 1.455 -22.291 1.00 52.78 87 ILE A O 1
ATOM 738 N N . GLY A 1 88 ? -6.255 2.227 -20.343 1.00 55.69 88 GLY A N 1
ATOM 739 C CA . GLY A 1 88 ? -7.550 2.311 -19.684 1.00 55.69 88 GLY A CA 1
ATOM 740 C C . GLY A 1 88 ? -7.845 3.741 -19.257 1.00 55.69 88 GLY A C 1
ATOM 741 O O . GLY A 1 88 ? -6.950 4.519 -18.947 1.00 55.69 88 GLY A O 1
ATOM 742 N N . ASN A 1 89 ? -9.123 4.094 -19.158 1.00 64.50 89 ASN A N 1
ATOM 743 C CA . ASN A 1 89 ? -9.538 5.441 -18.739 1.00 64.50 89 ASN A CA 1
ATOM 744 C C . ASN A 1 89 ? -9.406 5.689 -17.220 1.00 64.50 89 ASN A C 1
ATOM 746 O O . ASN A 1 89 ? -9.845 6.723 -16.720 1.00 64.50 89 ASN A O 1
ATOM 750 N N . ARG A 1 90 ? -8.873 4.730 -16.449 1.00 72.19 90 ARG A N 1
ATOM 751 C CA . ARG A 1 90 ? -8.783 4.823 -14.983 1.00 72.19 90 ARG A CA 1
ATOM 752 C C . ARG A 1 90 ? -7.417 5.359 -14.575 1.00 72.19 90 ARG A C 1
ATOM 754 O O . ARG A 1 90 ? -6.425 4.688 -14.816 1.00 72.19 90 ARG A O 1
ATOM 761 N N . SER A 1 91 ? -7.379 6.493 -13.872 1.00 83.69 91 SER A N 1
ATOM 762 C CA . SER A 1 91 ? -6.127 7.055 -13.332 1.00 83.69 91 SER A CA 1
ATOM 763 C C . SER A 1 91 ? -5.504 6.203 -12.223 1.00 83.69 91 SER A C 1
ATOM 765 O O . SER A 1 91 ? -4.292 6.245 -12.042 1.00 83.69 91 SER A O 1
ATOM 767 N N . PHE A 1 92 ? -6.317 5.433 -11.487 1.00 87.81 92 PHE A N 1
ATOM 768 C CA . PHE A 1 92 ? -5.853 4.573 -10.397 1.00 87.81 92 PHE A CA 1
ATOM 769 C C . PHE A 1 92 ? -6.628 3.251 -10.322 1.00 87.81 92 PHE A C 1
ATOM 771 O O . PHE A 1 92 ? -7.842 3.220 -10.550 1.00 87.81 92 PHE A O 1
ATOM 778 N N . THR A 1 93 ? -5.946 2.188 -9.900 1.00 89.50 93 THR A N 1
ATOM 779 C CA . THR A 1 93 ? -6.541 0.935 -9.413 1.00 89.50 93 THR A CA 1
ATOM 780 C C . THR A 1 93 ? -6.374 0.869 -7.898 1.00 89.50 93 THR A C 1
ATOM 782 O O . THR A 1 93 ? -5.281 1.101 -7.392 1.00 89.50 93 THR A O 1
ATOM 785 N N . LYS A 1 94 ? -7.444 0.546 -7.160 1.00 92.75 94 LYS A N 1
ATOM 786 C CA . LYS A 1 94 ? -7.403 0.370 -5.700 1.00 92.75 94 LYS A CA 1
ATOM 787 C C . LYS A 1 94 ? -7.525 -1.106 -5.335 1.00 92.75 94 LYS A C 1
ATOM 789 O O . LYS A 1 94 ? -8.507 -1.736 -5.724 1.00 92.75 94 LYS A O 1
ATOM 794 N N . TYR A 1 95 ? -6.622 -1.588 -4.492 1.00 94.12 95 TYR A N 1
ATOM 795 C CA . TYR A 1 95 ? -6.771 -2.825 -3.730 1.00 94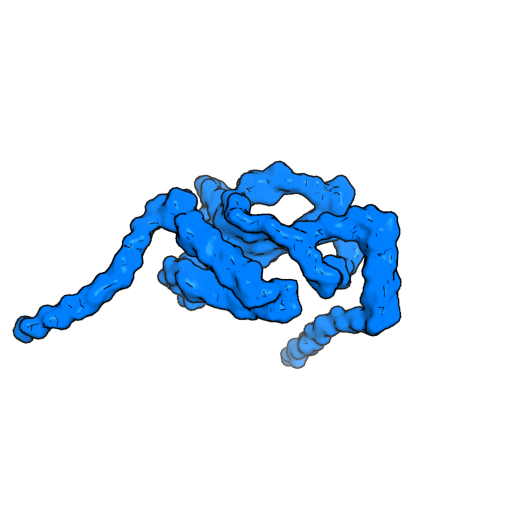.12 95 TYR A CA 1
ATOM 796 C C . TYR A 1 95 ? -7.000 -2.493 -2.257 1.00 94.12 95 TYR A C 1
ATOM 798 O O . TYR A 1 95 ? -6.324 -1.633 -1.697 1.00 94.12 95 TYR A O 1
ATOM 806 N N . GLY A 1 96 ? -7.996 -3.132 -1.647 1.00 94.44 96 GLY A N 1
ATOM 807 C C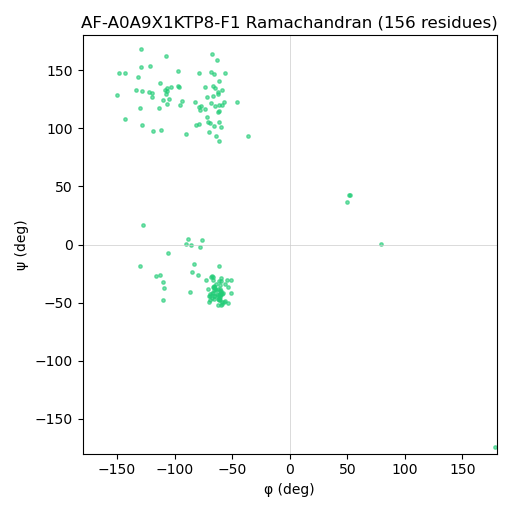A . GLY A 1 96 ? -8.470 -2.800 -0.307 1.00 94.44 96 GLY A CA 1
ATOM 808 C C . GLY A 1 96 ? -8.525 -4.008 0.612 1.00 94.44 96 GLY A C 1
ATOM 809 O O . GLY A 1 96 ? -9.105 -5.029 0.248 1.00 94.44 96 GLY A O 1
ATOM 810 N N . TYR A 1 97 ? -7.981 -3.857 1.816 1.00 95.88 97 TYR A N 1
ATOM 811 C CA . TYR A 1 97 ? -8.049 -4.826 2.904 1.00 95.88 97 TYR A CA 1
ATOM 812 C C . TYR A 1 97 ? -8.922 -4.230 4.010 1.00 95.88 97 TYR A C 1
ATOM 814 O O . TYR A 1 97 ? -8.475 -3.379 4.785 1.00 95.88 97 TYR A O 1
ATOM 822 N N . PHE A 1 98 ? -10.196 -4.621 4.056 1.00 95.06 98 PHE A N 1
ATOM 823 C CA . PHE A 1 98 ? -11.127 -4.125 5.068 1.00 95.06 98 PHE A CA 1
ATOM 824 C C . PHE A 1 98 ? -10.821 -4.754 6.421 1.00 95.06 98 PHE A C 1
ATOM 826 O O . PHE A 1 98 ? -10.963 -5.958 6.600 1.00 95.06 98 PHE A O 1
ATOM 833 N N . ILE A 1 99 ? -10.432 -3.928 7.385 1.00 93.38 99 ILE A N 1
ATOM 834 C CA . ILE A 1 99 ? -9.792 -4.408 8.611 1.00 93.38 99 ILE A CA 1
ATOM 835 C C . ILE A 1 99 ? -10.735 -5.258 9.466 1.00 93.38 99 ILE A C 1
ATOM 837 O O . ILE A 1 99 ? -10.342 -6.277 10.031 1.00 93.38 99 ILE A O 1
ATOM 841 N N . ASP A 1 100 ? -12.008 -4.879 9.484 1.00 91.81 100 ASP A N 1
ATOM 842 C CA . ASP A 1 100 ? -13.045 -5.539 10.272 1.00 91.81 100 ASP A CA 1
ATOM 843 C C . ASP A 1 100 ? -13.719 -6.710 9.523 1.00 91.81 100 ASP A C 1
ATOM 845 O O . ASP A 1 100 ? -14.690 -7.286 10.016 1.00 91.81 100 ASP A O 1
ATOM 849 N N . ASP A 1 101 ? -13.253 -7.074 8.320 1.00 93.19 101 ASP A N 1
ATOM 850 C CA . ASP A 1 101 ? -13.808 -8.227 7.607 1.00 93.19 101 ASP A CA 1
ATOM 851 C C . ASP A 1 101 ? -13.450 -9.536 8.324 1.00 93.19 101 ASP A C 1
ATOM 853 O O . ASP A 1 101 ? -12.376 -9.685 8.908 1.00 93.19 101 ASP A O 1
ATOM 857 N N . LYS A 1 102 ? -14.340 -10.533 8.224 1.00 91.69 102 LYS A N 1
ATOM 858 C CA . LYS A 1 102 ? -14.238 -11.829 8.926 1.00 91.69 102 LYS A CA 1
ATOM 859 C C . LYS A 1 102 ? -12.886 -12.534 8.763 1.00 91.69 102 LYS A C 1
ATOM 861 O O . LYS A 1 102 ? -12.482 -13.264 9.659 1.00 91.69 102 LYS A O 1
ATOM 866 N N . ARG A 1 103 ? -12.210 -12.328 7.626 1.00 91.62 103 ARG A N 1
ATOM 867 C CA . ARG A 1 103 ? -10.884 -12.896 7.335 1.00 91.62 103 ARG A CA 1
ATOM 868 C C . ARG A 1 103 ? -9.828 -12.444 8.348 1.00 91.62 103 ARG A C 1
ATOM 870 O O . ARG A 1 103 ? -8.985 -13.245 8.738 1.00 91.62 103 ARG A O 1
ATOM 877 N N . TRP A 1 104 ? -9.894 -11.188 8.782 1.00 92.62 104 TRP A N 1
ATOM 878 C CA . TRP A 1 104 ? -8.886 -10.570 9.646 1.00 92.62 104 TRP A CA 1
ATOM 879 C C . TRP A 1 104 ? -9.418 -10.253 11.038 1.00 92.62 104 TRP A C 1
ATOM 881 O O . TRP A 1 104 ? -8.653 -10.269 11.994 1.00 92.62 104 TRP A O 1
ATOM 891 N N . ASN A 1 105 ? -10.729 -10.039 11.175 1.00 90.56 105 ASN A N 1
ATOM 892 C CA . ASN A 1 105 ? -11.405 -9.813 12.450 1.00 90.56 105 ASN A CA 1
ATOM 893 C C . ASN A 1 105 ? -10.743 -8.699 13.288 1.00 90.56 105 ASN A C 1
ATOM 895 O O . ASN A 1 105 ? -10.533 -8.851 14.491 1.00 90.56 105 ASN A O 1
ATOM 899 N N . GLY A 1 106 ? -10.358 -7.598 12.637 1.00 89.56 106 GLY A N 1
ATOM 900 C CA . GLY A 1 106 ? -9.707 -6.461 13.289 1.00 89.56 106 GLY A CA 1
ATOM 901 C C . GLY A 1 106 ? -8.210 -6.636 13.573 1.00 89.56 106 GLY A C 1
ATOM 902 O O . GLY A 1 106 ? -7.594 -5.725 14.127 1.00 89.56 106 GLY A O 1
ATOM 903 N N . ASP A 1 107 ? -7.612 -7.776 13.212 1.00 91.81 107 ASP A N 1
ATOM 904 C CA . ASP A 1 107 ? -6.193 -8.061 13.422 1.00 91.81 107 ASP A CA 1
ATOM 905 C C . ASP A 1 107 ? -5.332 -7.425 12.322 1.00 91.81 107 ASP A C 1
ATOM 907 O O . ASP A 1 107 ? -5.253 -7.915 11.191 1.00 91.81 107 ASP A O 1
ATOM 911 N N . ILE A 1 108 ? -4.681 -6.313 12.670 1.00 94.25 108 ILE A N 1
ATOM 912 C CA . ILE A 1 108 ? -3.820 -5.576 11.747 1.00 94.25 108 ILE A CA 1
ATOM 913 C C . ILE A 1 108 ? -2.609 -6.400 11.298 1.00 94.25 108 ILE A C 1
ATOM 915 O O . ILE A 1 108 ? -2.220 -6.291 10.139 1.00 94.25 108 ILE A O 1
ATOM 919 N N . GLU A 1 109 ? -2.043 -7.263 12.146 1.00 95.00 109 GLU A N 1
ATOM 920 C CA . GLU A 1 109 ? -0.844 -8.026 11.777 1.00 95.00 109 GLU A CA 1
ATOM 921 C C . GLU A 1 109 ? -1.146 -9.030 10.665 1.00 95.00 109 GLU A C 1
ATOM 923 O O . GLU A 1 109 ? -0.347 -9.179 9.745 1.00 95.00 109 GLU A O 1
ATOM 928 N N . LYS A 1 110 ? -2.335 -9.646 10.670 1.00 95.56 110 LYS A N 1
ATOM 929 C CA . LYS A 1 110 ? -2.753 -10.547 9.583 1.00 95.56 110 LYS A CA 1
ATOM 930 C C . LYS A 1 110 ? -2.930 -9.825 8.250 1.00 95.56 110 LYS A C 1
ATOM 932 O O . LYS A 1 110 ? -2.640 -10.391 7.204 1.00 95.56 110 LYS A O 1
ATOM 937 N N . ILE A 1 111 ? -3.412 -8.585 8.277 1.00 95.75 111 ILE A N 1
ATOM 938 C CA . ILE A 1 111 ? -3.579 -7.764 7.067 1.00 95.75 111 ILE A CA 1
ATOM 939 C C . ILE A 1 111 ? -2.226 -7.359 6.507 1.00 95.75 111 ILE A C 1
ATOM 941 O O . ILE A 1 111 ? -2.001 -7.406 5.300 1.00 95.75 111 ILE A O 1
ATOM 945 N N . LEU A 1 112 ? -1.335 -6.945 7.402 1.00 96.69 112 LEU A N 1
ATOM 946 C CA . LEU A 1 112 ? 0.027 -6.583 7.067 1.00 96.69 112 LEU A CA 1
ATOM 947 C C . LEU A 1 112 ? 0.803 -7.772 6.501 1.00 96.69 112 LEU A C 1
ATOM 949 O O . LEU A 1 112 ? 1.552 -7.588 5.546 1.00 96.69 112 LEU A O 1
ATOM 953 N N . GLU A 1 113 ? 0.595 -8.973 7.039 1.00 96.81 113 GLU A N 1
ATOM 954 C CA . GLU A 1 113 ? 1.181 -10.197 6.495 1.00 96.81 113 GLU A CA 1
ATOM 955 C C . GLU A 1 113 ? 0.592 -10.547 5.124 1.00 96.81 113 GLU A C 1
ATOM 957 O O . GLU A 1 113 ? 1.345 -10.766 4.184 1.00 96.81 113 GLU A O 1
ATOM 962 N N . ASP A 1 114 ? -0.733 -10.484 4.956 1.00 96.25 114 ASP A N 1
ATOM 963 C CA . ASP A 1 114 ? -1.366 -10.713 3.652 1.00 96.25 114 ASP A CA 1
ATOM 964 C C . ASP A 1 114 ? -0.850 -9.734 2.581 1.00 96.25 114 ASP A C 1
ATOM 966 O O . ASP A 1 114 ? -0.574 -10.141 1.452 1.00 96.25 114 ASP A O 1
ATOM 970 N N . ASN A 1 115 ? -0.681 -8.449 2.921 1.00 96.50 115 ASN A N 1
ATOM 971 C CA . ASN A 1 115 ? -0.075 -7.481 2.009 1.00 96.50 115 ASN A CA 1
ATOM 972 C C . ASN A 1 115 ? 1.406 -7.792 1.748 1.00 96.50 115 ASN A C 1
ATOM 974 O O . ASN A 1 115 ? 1.847 -7.723 0.605 1.00 96.50 115 ASN A O 1
ATOM 978 N N . TYR A 1 116 ? 2.164 -8.165 2.780 1.00 96.75 116 TYR A N 1
ATOM 979 C CA . TYR A 1 116 ? 3.569 -8.542 2.653 1.00 96.75 116 TYR A CA 1
ATOM 980 C C . TYR A 1 116 ? 3.756 -9.734 1.702 1.00 96.75 116 TYR A C 1
ATOM 982 O O . TYR A 1 116 ? 4.661 -9.706 0.866 1.00 96.75 116 TYR A O 1
ATOM 990 N N . THR A 1 117 ? 2.906 -10.759 1.789 1.00 96.38 117 THR A N 1
ATOM 991 C CA . THR A 1 117 ? 2.936 -11.916 0.884 1.00 96.38 117 THR A CA 1
ATOM 992 C C . THR A 1 117 ? 2.495 -11.538 -0.528 1.00 96.38 117 THR A C 1
ATOM 994 O O . THR A 1 117 ? 3.147 -11.931 -1.489 1.00 96.38 117 THR A O 1
ATOM 997 N N . ALA A 1 118 ? 1.444 -10.726 -0.681 1.00 92.75 118 ALA A N 1
ATOM 998 C CA . ALA A 1 118 ? 0.940 -10.325 -1.999 1.00 92.75 118 ALA A CA 1
ATOM 999 C C . ALA A 1 118 ? 1.984 -9.584 -2.859 1.00 92.75 118 ALA A C 1
ATOM 1001 O O . ALA A 1 118 ? 1.941 -9.652 -4.083 1.00 92.75 118 ALA A O 1
ATOM 1002 N N . GLU A 1 119 ? 2.925 -8.888 -2.223 1.00 92.00 119 GLU A N 1
ATOM 1003 C CA . GLU A 1 119 ? 3.954 -8.083 -2.888 1.00 92.00 119 GLU A CA 1
ATOM 1004 C C . GLU A 1 119 ? 5.243 -8.869 -3.193 1.00 92.00 119 GLU A C 1
ATOM 1006 O O . GLU A 1 119 ? 6.205 -8.294 -3.699 1.00 92.00 119 GLU A O 1
ATOM 1011 N N . GLU A 1 120 ? 5.323 -10.162 -2.861 1.00 93.62 120 GLU A N 1
ATOM 1012 C CA . GLU A 1 120 ? 6.597 -10.896 -2.842 1.00 93.62 120 GLU A CA 1
ATOM 1013 C C . GLU A 1 120 ? 7.325 -10.981 -4.183 1.00 93.62 120 GLU A C 1
ATOM 1015 O O . GLU A 1 120 ? 8.556 -10.970 -4.202 1.00 93.62 120 GLU A O 1
ATOM 1020 N N . ASN A 1 121 ? 6.567 -11.006 -5.280 1.00 89.50 121 ASN A N 1
ATOM 1021 C CA . ASN A 1 121 ? 7.099 -11.113 -6.636 1.00 89.50 121 ASN A CA 1
ATOM 1022 C C . ASN A 1 121 ? 7.543 -9.764 -7.211 1.00 89.50 121 ASN A C 1
ATOM 1024 O O . ASN A 1 121 ? 8.294 -9.728 -8.178 1.00 89.50 121 ASN A O 1
ATOM 1028 N N . HIS A 1 122 ? 7.104 -8.653 -6.617 1.00 89.38 122 HIS A N 1
ATOM 1029 C CA . HIS A 1 122 ? 7.343 -7.316 -7.161 1.00 89.38 122 HIS A CA 1
ATOM 1030 C C . HIS A 1 122 ? 8.220 -6.458 -6.240 1.00 89.38 122 HIS A C 1
ATOM 1032 O O . HIS A 1 122 ? 8.954 -5.589 -6.702 1.00 89.38 122 HIS A O 1
ATOM 1038 N N . VAL A 1 123 ? 8.213 -6.704 -4.931 1.00 94.12 123 VAL A N 1
ATOM 1039 C CA . VAL A 1 123 ? 8.892 -5.842 -3.961 1.00 94.12 123 VAL A CA 1
ATOM 1040 C C . VAL A 1 123 ? 9.913 -6.631 -3.150 1.00 94.12 123 VAL A C 1
ATOM 1042 O O . VAL A 1 123 ? 9.633 -7.684 -2.568 1.00 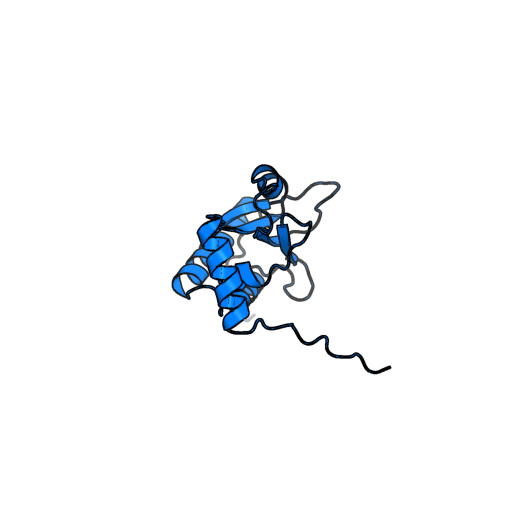94.12 123 VAL A O 1
ATOM 1045 N N . SER A 1 124 ? 11.126 -6.079 -3.060 1.00 95.88 124 SER A N 1
ATOM 1046 C CA . SER A 1 124 ? 12.211 -6.681 -2.283 1.00 95.88 124 SER A CA 1
ATOM 1047 C C . SER A 1 124 ? 11.810 -6.896 -0.818 1.00 95.88 124 SER A C 1
ATOM 1049 O O . SER A 1 124 ? 11.094 -6.088 -0.229 1.00 95.88 124 SER A O 1
ATOM 1051 N N . VAL A 1 125 ? 12.334 -7.952 -0.189 1.00 97.19 125 VAL A N 1
ATOM 1052 C CA . VAL A 1 125 ? 12.099 -8.254 1.240 1.00 97.19 125 VAL A CA 1
ATOM 1053 C C . VAL A 1 125 ? 12.383 -7.041 2.134 1.00 97.19 125 VAL A C 1
ATOM 1055 O O . VAL A 1 125 ? 11.620 -6.741 3.051 1.00 97.19 125 VAL A O 1
ATOM 1058 N N . LYS A 1 126 ? 13.465 -6.305 1.850 1.00 97.75 126 LYS A N 1
ATOM 1059 C CA . LYS A 1 126 ? 13.849 -5.103 2.602 1.00 97.75 126 LYS A CA 1
ATOM 1060 C C . LYS A 1 126 ? 12.774 -4.017 2.525 1.00 97.75 126 LYS A C 1
ATOM 1062 O O . LYS A 1 126 ? 12.406 -3.453 3.552 1.00 97.75 126 LYS A O 1
ATOM 1067 N N . GLU A 1 127 ? 12.276 -3.724 1.327 1.00 97.44 127 GLU A N 1
ATOM 1068 C CA . GLU A 1 127 ? 11.248 -2.700 1.141 1.00 97.44 127 GLU A CA 1
ATOM 1069 C C . GLU A 1 127 ? 9.889 -3.151 1.687 1.00 97.44 127 GLU A C 1
ATOM 1071 O O . GLU A 1 127 ? 9.227 -2.365 2.361 1.00 97.44 127 GLU A O 1
ATOM 1076 N N . ARG A 1 128 ? 9.517 -4.427 1.527 1.00 97.50 128 ARG A N 1
ATOM 1077 C CA . ARG A 1 128 ? 8.296 -4.979 2.134 1.00 97.50 128 ARG A CA 1
ATOM 1078 C C . ARG A 1 128 ? 8.304 -4.889 3.659 1.00 97.50 128 ARG A C 1
ATOM 1080 O O . ARG A 1 128 ? 7.302 -4.488 4.245 1.00 97.50 128 ARG A O 1
ATOM 1087 N N . ASN A 1 129 ? 9.433 -5.189 4.307 1.00 97.94 129 ASN A N 1
ATOM 1088 C CA . ASN A 1 129 ? 9.579 -5.004 5.755 1.00 97.94 129 ASN A CA 1
ATOM 1089 C C . ASN A 1 129 ? 9.391 -3.536 6.155 1.00 97.94 129 ASN A C 1
ATOM 1091 O O . ASN A 1 129 ? 8.632 -3.240 7.073 1.00 97.94 129 ASN A O 1
ATOM 1095 N N . MET A 1 130 ? 10.007 -2.609 5.418 1.00 98.00 130 MET A N 1
ATOM 1096 C CA . MET A 1 130 ? 9.851 -1.177 5.673 1.00 98.00 130 MET A CA 1
ATOM 1097 C C . MET A 1 130 ? 8.399 -0.703 5.496 1.00 98.00 130 MET A C 1
ATOM 1099 O O . MET A 1 130 ? 7.911 0.067 6.324 1.00 98.00 130 MET A O 1
ATOM 1103 N N . ILE A 1 131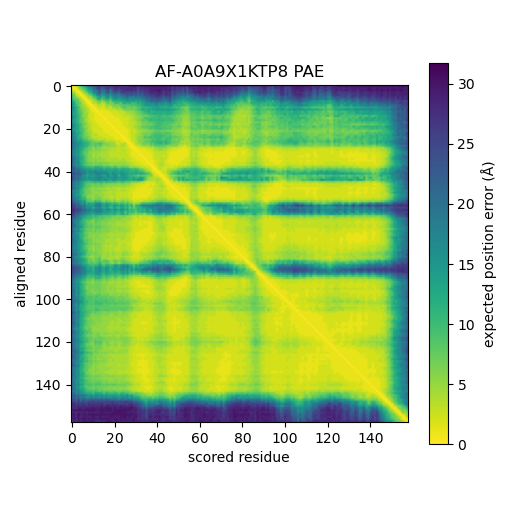 ? 7.703 -1.150 4.445 1.00 97.94 131 ILE A N 1
ATOM 1104 C CA . ILE A 1 131 ? 6.277 -0.855 4.220 1.00 97.94 131 ILE A CA 1
ATOM 1105 C C . ILE A 1 131 ? 5.455 -1.358 5.406 1.00 97.94 131 ILE A C 1
ATOM 1107 O O . ILE A 1 131 ? 4.698 -0.592 6.005 1.00 97.94 131 ILE A O 1
ATOM 1111 N N . ARG A 1 132 ? 5.653 -2.627 5.774 1.00 97.69 132 ARG A N 1
ATOM 1112 C CA . ARG A 1 132 ? 4.951 -3.286 6.874 1.00 97.69 132 ARG A CA 1
ATOM 1113 C C . ARG A 1 132 ? 5.124 -2.535 8.190 1.00 97.69 132 ARG A C 1
ATOM 1115 O O . ARG A 1 132 ? 4.138 -2.250 8.866 1.00 97.69 132 ARG A O 1
ATOM 1122 N N . ASP A 1 133 ? 6.355 -2.171 8.532 1.00 97.25 133 ASP A N 1
ATOM 1123 C CA . ASP A 1 133 ? 6.666 -1.492 9.789 1.00 97.25 133 ASP A CA 1
ATOM 1124 C C . ASP A 1 133 ? 6.073 -0.081 9.840 1.00 97.25 133 ASP A C 1
ATOM 1126 O O . ASP A 1 133 ? 5.494 0.312 10.856 1.00 97.25 133 ASP A O 1
ATOM 1130 N N . LYS A 1 134 ? 6.143 0.669 8.733 1.00 98.00 134 LYS A N 1
ATOM 1131 C CA . LYS A 1 134 ? 5.522 1.997 8.641 1.00 98.00 134 LYS A CA 1
ATOM 1132 C C . LYS A 1 134 ? 4.005 1.918 8.792 1.00 98.00 134 LYS A C 1
ATOM 1134 O O . LYS A 1 134 ? 3.435 2.665 9.582 1.00 98.00 134 LYS A O 1
ATOM 1139 N N . LEU A 1 135 ? 3.354 0.993 8.086 1.00 98.00 135 LEU A N 1
ATOM 1140 C CA . LEU A 1 135 ? 1.906 0.795 8.182 1.00 98.00 135 LEU A CA 1
ATOM 1141 C C . LEU A 1 135 ? 1.480 0.357 9.587 1.00 98.00 135 LEU A C 1
ATOM 1143 O O . LEU A 1 135 ? 0.508 0.892 10.120 1.00 98.00 135 LEU A O 1
ATOM 1147 N N . ARG A 1 136 ? 2.223 -0.561 10.217 1.00 95.88 136 ARG A N 1
ATOM 1148 C CA . ARG A 1 136 ? 1.972 -0.996 11.598 1.00 95.88 136 ARG A CA 1
ATOM 1149 C C . ARG A 1 136 ? 2.000 0.171 12.573 1.00 95.88 136 ARG A C 1
ATOM 1151 O O . ARG A 1 136 ? 1.091 0.319 13.388 1.00 95.88 136 ARG A O 1
ATOM 1158 N N . ASN A 1 137 ? 3.050 0.984 12.497 1.00 93.75 137 ASN A N 1
ATOM 1159 C CA . ASN A 1 137 ? 3.241 2.104 13.412 1.00 93.75 137 ASN A CA 1
ATOM 1160 C C . ASN A 1 137 ? 2.155 3.170 13.228 1.00 93.75 137 ASN A C 1
ATOM 1162 O O . ASN A 1 137 ? 1.677 3.729 14.213 1.00 93.75 137 ASN A O 1
ATOM 1166 N N . GLU A 1 138 ? 1.720 3.396 11.989 1.00 96.69 138 GLU A N 1
ATOM 1167 C CA . GLU A 1 138 ? 0.730 4.423 11.676 1.00 96.69 138 GLU A CA 1
ATOM 1168 C C . GLU A 1 138 ? -0.716 3.999 11.981 1.00 96.69 138 GLU A C 1
ATOM 1170 O O . GLU A 1 138 ? -1.568 4.840 12.261 1.00 96.69 138 GLU A O 1
ATOM 1175 N N . TYR A 1 139 ? -1.025 2.699 11.961 1.00 95.56 139 TYR A N 1
ATOM 1176 C CA . TYR A 1 139 ? -2.390 2.195 12.155 1.00 95.56 139 TYR A CA 1
ATOM 1177 C C . TYR A 1 139 ? -3.040 2.710 13.450 1.00 95.56 139 TYR A C 1
ATOM 1179 O O . TYR A 1 139 ? -4.167 3.220 13.439 1.00 95.56 139 TYR A O 1
ATOM 1187 N N . TYR A 1 140 ? -2.322 2.583 14.567 1.00 92.25 140 TYR A N 1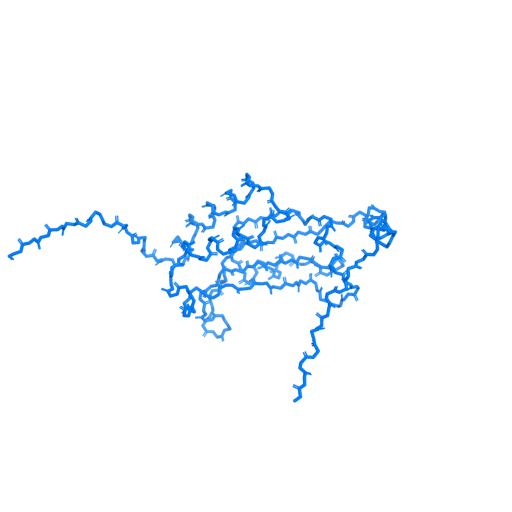
ATOM 1188 C CA . TYR A 1 140 ? -2.845 2.901 15.895 1.00 92.25 140 TYR A CA 1
ATOM 1189 C C . TYR A 1 140 ? -3.044 4.404 16.088 1.00 92.25 140 TYR A C 1
ATOM 1191 O O . TYR A 1 140 ? -4.094 4.821 16.581 1.00 92.25 140 TYR A O 1
ATOM 1199 N N . SER A 1 141 ? -2.071 5.216 15.663 1.00 93.12 141 SER A N 1
ATOM 1200 C CA . SER A 1 141 ? -2.148 6.676 15.759 1.00 93.12 141 SER A CA 1
ATOM 1201 C C . SER A 1 141 ? -3.262 7.226 14.868 1.00 93.12 141 SER A C 1
ATOM 1203 O O . SER A 1 141 ? -4.063 8.050 15.315 1.00 93.12 141 SER A O 1
ATOM 1205 N N . PHE A 1 142 ? -3.369 6.724 13.635 1.00 95.44 142 PHE A N 1
ATOM 1206 C CA . PHE A 1 142 ? -4.317 7.231 12.655 1.00 95.44 142 PHE A CA 1
ATOM 1207 C C . PHE A 1 142 ? -5.772 6.896 13.004 1.00 95.44 142 PHE A C 1
ATOM 1209 O O . PHE A 1 142 ? -6.628 7.784 13.023 1.00 95.44 142 PHE A O 1
ATOM 1216 N N . TYR A 1 143 ? -6.072 5.631 13.319 1.00 93.75 143 TYR A N 1
ATOM 1217 C CA . TYR A 1 143 ? -7.434 5.224 13.683 1.00 93.75 143 TYR A CA 1
ATOM 1218 C C . TYR A 1 143 ? -7.765 5.410 15.165 1.00 93.75 143 TYR A C 1
ATOM 1220 O O . TYR A 1 143 ? -8.898 5.121 15.559 1.00 93.75 143 TYR A O 1
ATOM 1228 N N . LYS A 1 144 ? -6.813 5.898 15.973 1.00 90.81 144 LYS A N 1
ATOM 1229 C CA . LYS A 1 144 ? -6.956 6.084 17.425 1.00 90.81 144 LYS A CA 1
ATOM 1230 C C . LYS A 1 144 ? -7.426 4.803 18.121 1.00 90.81 144 LYS A C 1
ATOM 1232 O O . LYS A 1 144 ? -8.325 4.827 18.957 1.00 90.81 144 LYS A O 1
ATOM 1237 N N . VAL A 1 145 ? -6.856 3.672 17.710 1.00 88.62 145 VAL A N 1
ATOM 1238 C CA . VAL A 1 145 ? -7.148 2.359 18.296 1.00 88.62 145 VAL A CA 1
ATOM 1239 C C . VAL A 1 145 ? -6.083 2.068 19.334 1.00 88.62 145 VAL A C 1
ATOM 1241 O O . VAL A 1 145 ? -4.897 2.279 19.081 1.00 88.62 145 VAL A O 1
ATOM 1244 N N . GLU A 1 146 ? -6.493 1.567 20.494 1.00 84.75 146 GLU A N 1
ATOM 1245 C CA . GLU A 1 146 ? -5.542 1.140 21.510 1.00 84.75 146 GLU A CA 1
ATOM 1246 C C . GLU A 1 146 ? -4.678 0.001 20.976 1.00 84.75 146 GLU A C 1
ATOM 1248 O O . GLU A 1 146 ? -5.164 -0.989 20.415 1.00 84.75 146 GLU A O 1
ATOM 1253 N N . LYS A 1 147 ? -3.365 0.139 21.160 1.00 79.56 147 LYS A N 1
ATOM 1254 C CA . LYS A 1 147 ? -2.447 -0.956 20.895 1.00 79.56 147 LYS A CA 1
ATOM 1255 C C . LYS A 1 147 ? -2.693 -2.012 21.957 1.00 79.56 147 LYS A C 1
ATOM 1257 O O . LYS A 1 147 ? -2.282 -1.846 23.102 1.00 79.56 147 LYS A O 1
ATOM 1262 N N . LYS A 1 148 ? -3.369 -3.097 21.579 1.00 71.75 148 LYS A N 1
ATOM 1263 C CA . LYS A 1 148 ? -3.514 -4.255 22.456 1.00 71.75 148 LYS A CA 1
ATOM 1264 C C . LYS A 1 148 ? -2.109 -4.785 22.731 1.00 71.75 148 LYS A C 1
ATOM 1266 O O . LYS A 1 148 ? -1.473 -5.359 21.849 1.00 71.75 148 LYS A O 1
ATOM 1271 N N . LEU A 1 149 ? -1.602 -4.530 23.934 1.00 62.38 149 LEU A N 1
ATOM 1272 C CA . LEU A 1 149 ? -0.395 -5.182 24.418 1.00 62.38 149 LEU A CA 1
ATOM 1273 C C . LEU A 1 149 ? -0.703 -6.680 24.379 1.00 62.38 149 LEU A C 1
ATOM 1275 O O . LEU A 1 149 ? -1.689 -7.117 24.978 1.00 62.38 149 LEU A O 1
ATOM 1279 N N . MET A 1 150 ? 0.070 -7.459 23.621 1.00 53.84 150 MET A N 1
ATOM 1280 C CA . MET A 1 150 ? 0.017 -8.911 23.758 1.00 53.84 150 MET A CA 1
ATOM 1281 C C . MET A 1 150 ? 0.498 -9.218 25.174 1.00 53.84 150 MET A C 1
ATOM 1283 O O . MET A 1 150 ? 1.697 -9.231 25.438 1.00 53.84 150 MET A O 1
ATOM 1287 N N . GLY A 1 151 ? -0.448 -9.333 26.105 1.00 51.28 151 GLY A N 1
ATOM 1288 C CA . GLY A 1 151 ? -0.152 -9.651 27.489 1.00 51.28 151 GLY A CA 1
ATOM 1289 C C . GLY A 1 151 ? 0.567 -10.990 27.545 1.00 51.28 151 GLY A C 1
ATOM 1290 O O . GLY A 1 151 ? 0.121 -11.956 26.920 1.00 51.28 151 GLY A O 1
ATOM 1291 N N . GLN A 1 152 ? 1.665 -11.047 28.305 1.00 52.62 152 GLN A N 1
ATOM 1292 C CA . GLN A 1 152 ? 2.091 -12.302 28.916 1.00 52.62 152 GLN A CA 1
ATOM 1293 C C . GLN A 1 152 ? 0.841 -12.939 29.521 1.00 52.62 152 GLN A C 1
ATOM 1295 O O . GLN A 1 152 ? 0.140 -12.297 30.302 1.00 52.62 152 GLN A O 1
ATOM 1300 N N . GLN A 1 153 ? 0.527 -14.164 29.111 1.00 51.88 153 GLN A N 1
ATOM 1301 C CA . GLN A 1 153 ? -0.533 -14.938 29.735 1.00 51.88 153 GLN A CA 1
ATOM 1302 C C . GLN A 1 153 ? -0.155 -15.110 31.208 1.00 51.88 153 GLN A C 1
ATOM 1304 O O . GLN A 1 153 ? 0.696 -15.932 31.540 1.00 51.88 153 GLN A O 1
ATOM 1309 N N . SER A 1 154 ? -0.746 -14.321 32.102 1.00 47.41 154 SER A N 1
ATOM 1310 C CA . SER A 1 154 ? -0.762 -14.662 33.514 1.00 47.41 154 SER A CA 1
ATOM 1311 C C . SER A 1 154 ? -1.696 -15.860 33.655 1.00 47.41 154 SER A C 1
ATOM 1313 O O . SER A 1 154 ? -2.918 -15.729 33.684 1.00 47.41 154 SER A O 1
ATOM 1315 N N . LEU A 1 155 ? -1.098 -17.051 33.674 1.00 46.53 155 LEU A N 1
ATOM 1316 C CA . LEU A 1 155 ? -1.727 -18.277 34.149 1.00 46.53 155 LEU A CA 1
ATOM 1317 C C . LEU A 1 155 ? -2.086 -18.069 35.624 1.00 46.53 155 LEU A C 1
ATOM 1319 O O . LEU A 1 155 ? -1.277 -18.332 36.509 1.00 46.53 155 LEU A O 1
ATOM 1323 N N . ILE A 1 156 ? -3.279 -17.545 35.891 1.00 49.62 156 ILE A N 1
ATOM 1324 C CA . ILE A 1 156 ? -3.868 -17.598 37.226 1.00 49.62 156 ILE A CA 1
ATOM 1325 C C . ILE A 1 156 ? -4.669 -18.896 37.270 1.00 49.62 156 ILE A C 1
ATOM 1327 O O . ILE A 1 156 ? -5.797 -18.960 36.785 1.00 49.62 156 ILE A O 1
ATOM 1331 N N . PHE A 1 157 ? -4.041 -19.951 37.787 1.00 50.00 157 PHE A N 1
ATOM 1332 C CA . PHE A 1 157 ? -4.762 -21.125 38.261 1.00 50.00 157 PHE A CA 1
ATOM 1333 C C . PHE A 1 157 ? -5.348 -20.766 39.633 1.00 50.00 157 PHE A C 1
ATOM 1335 O O . PHE A 1 157 ? -4.585 -20.474 40.554 1.00 50.00 157 PHE A O 1
ATOM 1342 N N . ASN A 1 158 ? -6.680 -20.740 39.732 1.00 50.62 158 ASN A N 1
ATOM 1343 C CA . ASN A 1 158 ? -7.404 -20.776 41.006 1.00 50.62 158 ASN A CA 1
ATOM 1344 C C . ASN A 1 158 ? -7.734 -22.225 41.356 1.00 50.62 158 ASN A C 1
ATOM 1346 O O . ASN A 1 158 ? -8.092 -22.969 40.413 1.00 50.62 158 ASN A O 1
#

Sequence (158 aa):
MSKSKIEKYVLSPEELKEKMDYLKAEKKQFRVFYGFAKLTKKIVRKKELAVYYENGSLNSNDKYVQQKIHIVYVRNQTLEEMT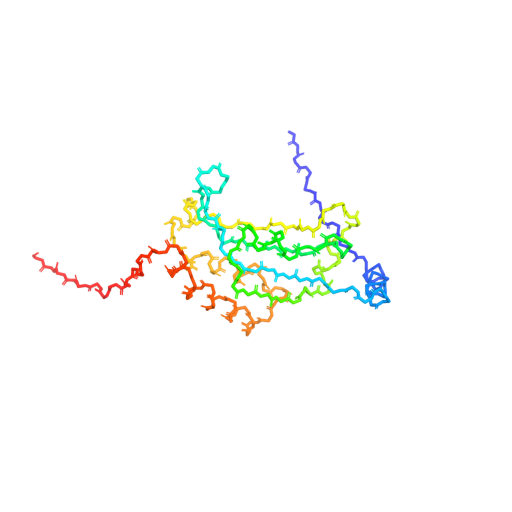DFNIGNRSFTKYGYFIDDKRWNGDIEKILEDNYTAEENHVSVKERNMIRDKLRNEYYSFYKVEKKLMGQQSLIFN

Secondary structure (DSSP, 8-state):
------PPP---HHHHHHHHHHHHHTT---EEEEEEE---SSS--S-EEEEEEE--GGG--HHHHHHHEEEEEEEEPPHHHHHS--S-S-SEEEEEEETTSTTTTT-HHHHHHHHHHHTTTTS-HHHHHHHHHHHHHHHHHHHT--------------

Nearest PDB structures (foldseek):
  5x5v-assembly1_A  TM=3.432E-01  e=5.840E+00  Suid alphaherpesvirus 1
  2q2h-assembly1_A  TM=1.945E-01  e=2.494E+00  Agrobacterium fabrum str. C58

Mean predicted aligned error: 8.35 Å

Foldseek 3Di:
DDDPDPPQDDDDPVRLVVVVVVCVVVVPWKKKWWFWFDDDPPDRPFIKTKIKTFADPVPQDPVVVVNGGDTQDMDIWDSVSNVSHDPDPDRIDMDIDGCCDPVNNNPLVVVLVVVLVVCPVTDDPVVSVVSSVSHVVVVCVVVVNDDPDPDDPPPPDD

pLDDT: mean 83.45, std 15.36, range [41.41, 98.31]